Protein AF-A0A538GKB9-F1 (afdb_monomer)

Radius of gyration: 22.8 Å; Cα contacts (8 Å, |Δi|>4): 53; chains: 1; bounding box: 84×36×52 Å

Sequence (167 aa):
MEQAVAAPSAANRRRTSIIVTASIAVALVAVSIVFAASAPWYFVFKMLHVGAAVVWVGGGLFITICAVLAELADNDDQLLQIGHWAETVAGRLFPAMSFVVLGFGIAMTMNGDIPYNQFWIIFAAEHGPKAPEVQARLRRILFVVRVDVALMFLIVFDMVVKPFSWS

Nearest PDB structures (foldseek):
  6ixe-assembly1_A  TM=3.605E-01  e=8.328E+00  Homo sapiens

pLDDT: mean 72.29, std 14.97, range [39.03, 94.12]

Solvent-accessible surface area (backbone atoms only — not comparable to full-atom values): 9450 Å² total; per-residue (Å²): 136,84,79,76,79,73,76,78,51,73,69,54,54,53,50,50,50,53,52,51,55,50,51,52,52,51,50,52,50,54,51,50,51,54,46,51,75,74,46,60,69,68,58,41,41,49,50,54,21,51,53,29,45,47,54,37,53,50,49,52,52,50,52,51,51,52,45,53,54,25,58,77,62,74,35,65,71,56,39,52,50,50,48,55,50,42,54,63,45,48,69,48,51,35,61,54,25,49,52,48,26,50,52,34,50,52,61,53,51,78,76,39,96,64,80,76,73,56,61,69,60,59,57,51,76,75,57,55,96,81,39,75,64,48,58,56,43,50,57,45,48,56,47,46,51,54,49,47,54,50,44,50,51,48,52,51,44,49,66,67,66,57,67,85,82,82,131

Secondary structure (DSSP, 8-state):
-----PPPPHHHHHHHHHHHHHHHHHHHHHHHHHHHHHS-HHHHHHHHHHHHHHHHHHHHHHHHHHHHHHHHTT-HHHHHHHHHHHHHHHHHHHHHHHHHHHHHHHHHHTTS-----THHHHHHHHH-TTSHHHHHHHHHHHHHHHHHHHHHHHHHHHHHH------

Mean predicted aligned error: 14.82 Å

Structure (mmCIF, N/CA/C/O backbone):
data_AF-A0A538GKB9-F1
#
_entry.id   AF-A0A538GKB9-F1
#
loop_
_atom_site.group_PDB
_atom_site.id
_atom_site.type_symbol
_atom_site.label_atom_id
_atom_site.label_alt_id
_atom_site.label_comp_id
_atom_site.label_asym_id
_atom_site.label_entity_id
_atom_site.label_seq_id
_atom_site.pdbx_PDB_ins_code
_atom_site.Cartn_x
_atom_site.Cartn_y
_atom_site.Cartn_z
_atom_site.occupancy
_atom_site.B_iso_or_equiv
_atom_site.auth_seq_id
_atom_site.auth_comp_id
_atom_site.auth_asym_id
_atom_site.auth_atom_id
_atom_site.pdbx_PDB_model_num
ATOM 1 N N . MET A 1 1 ? -54.644 -6.052 3.537 1.00 43.50 1 MET A N 1
ATOM 2 C CA . MET A 1 1 ? -53.626 -7.024 3.982 1.00 43.50 1 MET A CA 1
ATOM 3 C C . MET A 1 1 ? -52.275 -6.442 3.612 1.00 43.50 1 MET A C 1
ATOM 5 O O . MET A 1 1 ? -51.802 -6.659 2.507 1.00 43.50 1 MET A O 1
ATOM 9 N N . GLU A 1 2 ? -51.728 -5.609 4.492 1.00 48.47 2 GLU A N 1
ATOM 10 C CA . GLU A 1 2 ? -50.418 -4.985 4.306 1.00 48.47 2 GLU A CA 1
ATOM 11 C C . GLU A 1 2 ? -49.363 -6.020 4.719 1.00 48.47 2 GLU A C 1
ATOM 13 O O . GLU A 1 2 ? -49.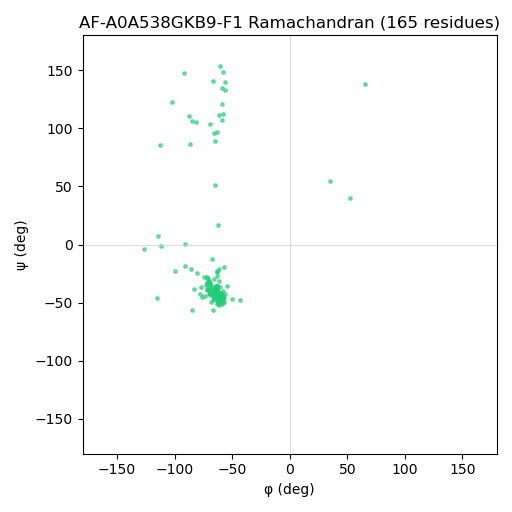241 -6.353 5.899 1.00 48.47 2 GLU A O 1
ATOM 18 N N . GLN A 1 3 ? -48.672 -6.624 3.752 1.00 52.47 3 GLN A N 1
ATOM 19 C CA . GLN A 1 3 ? -47.536 -7.492 4.052 1.00 52.47 3 GLN A CA 1
ATOM 20 C C . GLN A 1 3 ? -46.402 -6.614 4.584 1.00 52.47 3 GLN A C 1
ATOM 22 O O . GLN A 1 3 ? -45.729 -5.923 3.824 1.00 52.47 3 GLN A O 1
ATOM 27 N N . ALA A 1 4 ? -46.187 -6.647 5.898 1.00 55.53 4 ALA A N 1
ATOM 28 C CA . ALA A 1 4 ? -44.974 -6.117 6.497 1.00 55.53 4 ALA A CA 1
ATOM 29 C C . ALA A 1 4 ? -43.778 -6.869 5.895 1.00 55.53 4 ALA A C 1
ATOM 31 O O . ALA A 1 4 ? -43.567 -8.051 6.177 1.00 55.53 4 ALA A O 1
ATOM 32 N N . VAL A 1 5 ? -43.017 -6.197 5.029 1.00 59.22 5 VAL A N 1
ATOM 33 C CA . VAL A 1 5 ? -41.749 -6.702 4.498 1.00 59.22 5 VAL A CA 1
ATOM 34 C C . VAL A 1 5 ? -40.802 -6.853 5.687 1.00 59.22 5 VAL A C 1
ATOM 36 O O . VAL A 1 5 ? -40.222 -5.880 6.165 1.00 59.22 5 VAL A O 1
ATOM 39 N N . ALA A 1 6 ? -40.711 -8.070 6.224 1.00 64.62 6 ALA A N 1
ATOM 40 C CA . ALA A 1 6 ? -39.859 -8.374 7.361 1.00 64.62 6 ALA A CA 1
ATOM 41 C C . ALA A 1 6 ? -38.408 -8.027 7.004 1.00 64.62 6 ALA A C 1
ATOM 43 O O . ALA A 1 6 ? -37.850 -8.553 6.037 1.00 64.62 6 ALA A O 1
ATOM 44 N N . ALA A 1 7 ? -37.801 -7.121 7.773 1.00 66.06 7 ALA A N 1
ATOM 45 C CA . ALA A 1 7 ? -36.409 -6.752 7.581 1.00 66.06 7 ALA A CA 1
ATOM 46 C C . ALA A 1 7 ? -35.526 -8.018 7.658 1.00 66.06 7 ALA A C 1
ATOM 48 O O . ALA A 1 7 ? -35.708 -8.834 8.567 1.00 66.06 7 ALA A O 1
ATOM 49 N N . PRO A 1 8 ? -34.579 -8.218 6.721 1.00 65.94 8 PRO A N 1
ATOM 50 C CA . PRO A 1 8 ? -33.747 -9.415 6.701 1.00 65.94 8 PRO A CA 1
ATOM 51 C C . PRO A 1 8 ? -32.968 -9.558 8.015 1.00 65.94 8 PRO A C 1
ATOM 53 O O . PRO A 1 8 ? -32.375 -8.596 8.505 1.00 65.94 8 PRO A O 1
ATOM 56 N N . SER A 1 9 ? -32.954 -10.771 8.576 1.00 78.12 9 SER A N 1
ATOM 57 C CA . SER A 1 9 ? -32.287 -11.064 9.850 1.00 78.12 9 SER A CA 1
ATOM 58 C C . SER A 1 9 ? -30.778 -10.777 9.793 1.00 78.12 9 SER A C 1
ATOM 60 O O . SER A 1 9 ? -30.153 -10.852 8.732 1.00 78.12 9 SER A O 1
ATOM 62 N N . ALA A 1 10 ? -30.159 -10.481 10.942 1.00 75.62 10 ALA A N 1
ATOM 63 C CA . ALA A 1 10 ? -28.726 -10.165 11.035 1.00 75.62 10 ALA A CA 1
ATOM 64 C C . ALA A 1 10 ? -27.825 -11.258 10.417 1.00 75.62 10 ALA A C 1
ATOM 66 O O . ALA A 1 10 ? -26.830 -10.956 9.755 1.00 75.62 10 ALA A O 1
ATOM 67 N N . ALA A 1 11 ? -28.220 -12.529 10.557 1.00 77.50 11 ALA A N 1
ATOM 68 C CA . ALA A 1 11 ? -27.552 -13.664 9.926 1.00 77.50 11 ALA A CA 1
ATOM 69 C C . ALA A 1 11 ? -27.623 -13.604 8.391 1.00 77.50 11 ALA A C 1
ATOM 71 O O . ALA A 1 11 ? -26.628 -13.887 7.719 1.00 77.50 11 ALA A O 1
ATOM 72 N N . ASN A 1 12 ? -28.766 -13.184 7.838 1.00 78.50 12 ASN A N 1
ATOM 73 C CA . ASN A 1 12 ? -28.946 -13.033 6.398 1.00 78.50 12 ASN A CA 1
ATOM 74 C C . ASN A 1 12 ? -28.074 -11.888 5.860 1.00 78.50 12 ASN A C 1
ATOM 76 O O . ASN A 1 12 ? -27.349 -12.080 4.892 1.00 78.50 12 ASN A O 1
ATOM 80 N N . ARG A 1 13 ? -28.023 -10.742 6.557 1.00 78.62 13 ARG A N 1
ATOM 81 C CA . ARG A 1 13 ? -27.173 -9.598 6.172 1.00 78.62 13 ARG A CA 1
ATOM 82 C C . ARG A 1 13 ? -25.674 -9.937 6.211 1.00 78.62 13 ARG A C 1
ATOM 84 O O . ARG A 1 13 ? -24.951 -9.593 5.276 1.00 78.62 13 ARG A O 1
ATOM 91 N N . ARG A 1 14 ? -25.207 -10.664 7.238 1.00 79.62 14 ARG A N 1
ATOM 92 C CA . ARG A 1 14 ? -23.813 -11.148 7.327 1.00 79.62 14 ARG A CA 1
ATOM 93 C C . ARG A 1 14 ? -23.481 -12.128 6.201 1.00 79.62 14 ARG A C 1
ATOM 95 O O . ARG A 1 14 ? -22.427 -12.011 5.584 1.00 79.62 14 ARG A O 1
ATOM 102 N N . ARG A 1 15 ? -24.378 -13.077 5.915 1.00 82.44 15 ARG A N 1
ATOM 103 C CA . ARG A 1 15 ? -24.205 -14.050 4.827 1.00 82.44 15 ARG A CA 1
ATOM 104 C C . ARG A 1 15 ? -24.157 -13.353 3.467 1.00 82.44 15 ARG A C 1
ATOM 106 O O . ARG A 1 15 ? -23.257 -13.645 2.688 1.00 82.44 15 ARG A O 1
ATOM 113 N N . THR A 1 16 ? -25.056 -12.403 3.211 1.00 81.62 16 THR A N 1
ATOM 114 C CA . THR A 1 16 ? -25.044 -11.590 1.987 1.00 81.62 16 THR A CA 1
ATOM 115 C C . THR A 1 16 ? -23.745 -10.803 1.857 1.00 81.62 16 THR A C 1
ATOM 117 O O . THR A 1 16 ? -23.133 -10.853 0.800 1.00 81.62 16 THR A O 1
ATOM 120 N N . SER A 1 17 ? -23.274 -10.145 2.921 1.00 80.06 17 SER A N 1
ATOM 121 C CA . SER A 1 17 ? -22.000 -9.413 2.894 1.00 80.06 17 SER A CA 1
ATOM 122 C C . SER A 1 17 ? -20.819 -10.325 2.552 1.00 80.06 17 SER A C 1
ATOM 124 O O . SER A 1 17 ? -20.044 -9.995 1.662 1.00 80.06 17 SER A O 1
ATOM 126 N N . ILE A 1 18 ? -20.724 -11.502 3.180 1.00 86.69 18 ILE A N 1
ATOM 127 C CA . ILE A 1 18 ? -19.659 -12.472 2.882 1.00 86.69 18 ILE A CA 1
ATOM 128 C C . ILE A 1 18 ? -19.737 -12.941 1.426 1.00 86.69 18 ILE A C 1
ATOM 130 O O . ILE A 1 18 ? -18.712 -12.992 0.751 1.00 86.69 18 ILE A O 1
ATOM 134 N N . ILE A 1 19 ? -20.936 -13.259 0.929 1.00 85.56 19 ILE A N 1
ATOM 135 C CA . ILE A 1 19 ? -21.134 -13.711 -0.455 1.00 85.56 19 ILE A CA 1
ATOM 136 C C . ILE A 1 19 ? -20.753 -12.608 -1.446 1.00 85.56 19 ILE A C 1
ATOM 138 O O . ILE A 1 19 ? -20.065 -12.885 -2.424 1.00 85.56 19 ILE A O 1
ATOM 142 N N . VAL A 1 20 ? -21.150 -11.361 -1.184 1.00 81.38 20 VAL A N 1
ATOM 143 C CA . VAL A 1 20 ? -20.813 -10.214 -2.035 1.00 81.38 20 VAL A CA 1
ATOM 144 C C . VAL A 1 20 ? -19.300 -10.004 -2.059 1.00 81.38 20 VAL A C 1
ATOM 146 O O . VAL A 1 20 ? -18.714 -10.007 -3.140 1.00 81.38 20 VAL A O 1
ATOM 149 N N . THR A 1 21 ? -18.641 -9.928 -0.901 1.00 77.19 21 THR A N 1
ATOM 150 C CA . THR A 1 21 ? -17.179 -9.772 -0.832 1.00 77.19 21 THR A CA 1
ATOM 151 C C . THR A 1 21 ? -16.453 -10.921 -1.533 1.00 77.19 21 THR A C 1
ATOM 153 O O . THR A 1 21 ? -15.527 -10.682 -2.308 1.00 77.19 21 THR A O 1
ATOM 156 N N . ALA A 1 22 ? -16.902 -12.163 -1.330 1.00 82.06 22 ALA A N 1
ATOM 157 C CA . ALA A 1 22 ? -16.334 -13.329 -2.001 1.00 82.06 22 ALA A CA 1
ATOM 158 C C . ALA A 1 22 ? -16.523 -13.262 -3.525 1.00 82.06 22 ALA A C 1
ATOM 160 O O . ALA A 1 22 ? -15.585 -13.539 -4.266 1.00 82.06 22 ALA A O 1
ATOM 161 N N . SER A 1 23 ? -17.698 -12.848 -4.004 1.00 82.19 23 SER A N 1
ATOM 162 C CA . SER A 1 23 ? -17.978 -12.728 -5.440 1.00 82.19 23 SER A CA 1
ATOM 163 C C . SER A 1 23 ? -17.105 -11.672 -6.123 1.00 82.19 23 SER A C 1
ATOM 165 O O . SER A 1 23 ? -16.581 -11.921 -7.207 1.00 82.19 23 SER A O 1
ATOM 167 N N . ILE A 1 24 ? -16.871 -10.535 -5.457 1.00 79.12 24 ILE A N 1
ATOM 168 C CA . ILE A 1 24 ? -15.989 -9.473 -5.953 1.00 79.12 24 ILE A CA 1
ATOM 169 C C . ILE A 1 24 ? -14.547 -9.979 -6.010 1.00 79.12 24 ILE A C 1
ATOM 171 O O . ILE A 1 24 ? -13.873 -9.802 -7.024 1.00 79.12 24 ILE A O 1
ATOM 175 N N . ALA A 1 25 ? -14.082 -10.652 -4.953 1.00 75.50 25 ALA A N 1
ATOM 176 C CA . ALA A 1 25 ? -12.740 -11.222 -4.918 1.00 75.50 25 ALA A CA 1
ATOM 177 C C . ALA A 1 25 ? -12.534 -12.258 -6.037 1.00 75.50 25 ALA A C 1
ATOM 179 O O . ALA A 1 25 ? -11.528 -12.210 -6.742 1.00 75.50 25 ALA A O 1
ATOM 180 N N . VAL A 1 26 ? -13.506 -13.150 -6.252 1.00 85.12 26 VAL A N 1
ATOM 181 C CA . VAL A 1 26 ? -13.466 -14.145 -7.335 1.00 85.12 26 VAL A CA 1
ATOM 182 C C . VAL A 1 26 ? -13.427 -13.470 -8.705 1.00 85.12 26 VAL A C 1
ATOM 184 O O . VAL A 1 26 ? -12.615 -13.857 -9.544 1.00 85.12 26 VAL A O 1
ATOM 187 N N . ALA A 1 27 ? -14.250 -12.444 -8.930 1.00 78.06 27 ALA A N 1
ATOM 188 C CA . ALA A 1 27 ? -14.248 -11.699 -10.185 1.00 78.06 27 ALA A CA 1
ATOM 189 C C . ALA A 1 27 ? -12.892 -11.018 -10.441 1.00 78.06 27 ALA A C 1
ATOM 191 O O . ALA A 1 27 ? -12.343 -11.145 -11.534 1.00 78.06 27 ALA A O 1
ATOM 192 N N . LEU A 1 28 ? -12.312 -10.364 -9.429 1.00 78.94 28 LEU A N 1
ATOM 193 C CA . LEU A 1 28 ? -10.994 -9.727 -9.531 1.00 78.94 28 LEU A CA 1
ATOM 194 C C . LEU A 1 28 ? -9.891 -10.735 -9.858 1.00 78.94 28 LEU A C 1
ATOM 196 O O . LEU A 1 28 ? -9.054 -10.469 -10.722 1.00 78.94 28 LEU A O 1
ATOM 200 N N . VAL A 1 29 ? -9.901 -11.903 -9.212 1.00 81.44 29 VAL A N 1
ATOM 201 C CA . VAL A 1 29 ? -8.940 -12.978 -9.493 1.00 81.44 29 VAL A CA 1
ATOM 202 C C . VAL A 1 29 ? -9.108 -13.491 -10.922 1.00 81.44 29 VAL A C 1
ATOM 204 O O . VAL A 1 29 ? -8.122 -13.583 -11.648 1.00 81.44 29 VAL A O 1
ATOM 207 N N . ALA A 1 30 ? -10.339 -13.765 -11.358 1.00 76.88 30 ALA A N 1
ATOM 208 C CA . ALA A 1 30 ? -10.607 -14.237 -12.714 1.00 76.88 30 ALA A CA 1
ATOM 209 C C . ALA A 1 30 ? -10.132 -13.230 -13.775 1.00 76.88 30 ALA A C 1
ATOM 211 O O . ALA A 1 30 ? -9.433 -13.613 -14.712 1.00 76.88 30 ALA A O 1
ATOM 212 N N . VAL A 1 31 ? -10.433 -11.939 -13.596 1.00 79.94 31 VAL A N 1
ATOM 213 C CA . VAL A 1 31 ? -9.964 -10.866 -14.490 1.00 79.94 31 VAL A CA 1
ATOM 214 C C . VAL A 1 31 ? -8.439 -10.782 -14.493 1.00 79.94 31 VAL A C 1
ATOM 216 O O . VAL A 1 31 ? -7.839 -10.684 -15.561 1.00 79.94 31 VAL A O 1
ATOM 219 N N . SER A 1 32 ? -7.803 -10.881 -13.324 1.00 77.00 32 SER A N 1
ATOM 220 C CA . SER A 1 32 ? -6.339 -10.842 -13.205 1.00 77.00 32 SER A CA 1
ATOM 221 C C . SER A 1 32 ? -5.674 -12.016 -13.927 1.00 77.00 32 SER A C 1
ATOM 223 O O . SER A 1 32 ? -4.650 -11.830 -14.580 1.00 77.00 32 SER A O 1
ATOM 225 N N . ILE A 1 33 ? -6.266 -13.214 -13.859 1.00 83.00 33 ILE A N 1
ATOM 226 C CA . ILE A 1 33 ? -5.781 -14.410 -14.565 1.00 83.00 33 ILE A CA 1
ATOM 227 C C . ILE A 1 33 ? -5.926 -14.238 -16.078 1.00 83.00 33 ILE A C 1
ATOM 229 O O . ILE A 1 33 ? -4.972 -14.486 -16.813 1.00 83.00 33 ILE A O 1
ATOM 233 N N . VAL A 1 34 ? -7.094 -13.792 -16.547 1.00 79.38 34 VAL A N 1
ATOM 234 C CA . VAL A 1 34 ? -7.332 -13.554 -17.980 1.00 79.38 34 VAL A CA 1
ATOM 235 C C . VAL A 1 34 ? -6.361 -12.502 -18.515 1.00 79.38 34 VAL A C 1
ATOM 237 O O . VAL A 1 34 ? -5.715 -12.725 -19.538 1.00 79.38 34 VAL A O 1
ATOM 240 N N . PHE A 1 35 ? -6.194 -11.392 -17.793 1.00 73.69 35 PHE A N 1
ATOM 241 C CA . PHE A 1 35 ? -5.232 -10.352 -18.141 1.00 73.69 35 PHE A CA 1
ATOM 242 C C . PHE A 1 35 ? -3.810 -10.914 -18.208 1.00 73.69 35 PHE A C 1
ATOM 244 O O . PHE A 1 35 ? -3.140 -10.736 -19.223 1.00 73.69 35 PHE A O 1
ATOM 251 N N . ALA A 1 36 ? -3.379 -11.660 -17.186 1.00 76.56 36 ALA A N 1
ATOM 252 C CA . ALA A 1 36 ? -2.049 -12.263 -17.13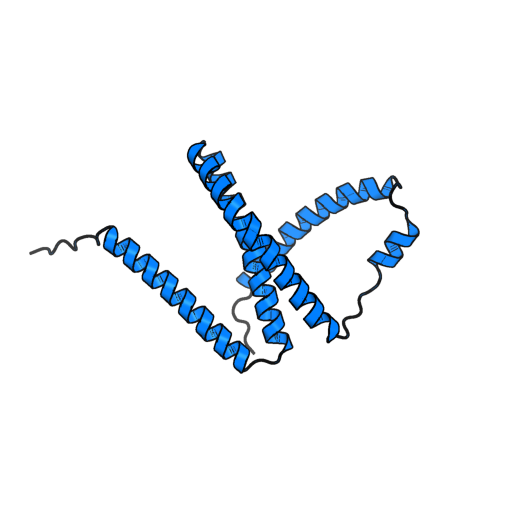5 1.00 76.56 36 ALA A CA 1
ATOM 253 C C . ALA A 1 36 ? -1.787 -13.264 -18.271 1.00 76.56 36 ALA A C 1
ATOM 255 O O . ALA A 1 36 ? -0.654 -13.370 -18.731 1.00 76.56 36 ALA A O 1
ATOM 256 N N . ALA A 1 37 ? -2.818 -13.967 -18.747 1.00 81.06 37 ALA A N 1
ATOM 257 C CA . ALA A 1 37 ? -2.708 -14.885 -19.878 1.00 81.06 37 ALA A CA 1
ATOM 258 C C . ALA A 1 37 ? -2.590 -14.163 -21.234 1.00 81.06 37 ALA A C 1
ATOM 260 O O . ALA A 1 37 ? -2.012 -14.708 -22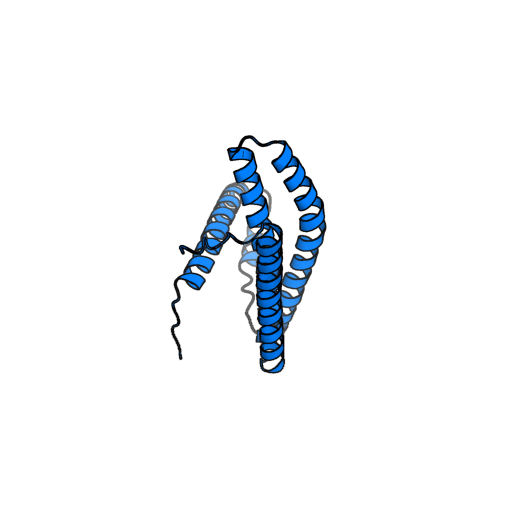.171 1.00 81.06 37 ALA A O 1
ATOM 261 N N . SER A 1 38 ? -3.142 -12.952 -21.346 1.00 78.94 38 SER A N 1
ATOM 262 C CA . SER A 1 38 ? -3.164 -12.176 -22.597 1.00 78.94 38 SER A CA 1
ATOM 263 C C . SER A 1 38 ? -2.085 -11.093 -22.704 1.00 78.94 38 SER A C 1
ATOM 265 O O . SER A 1 38 ? -1.769 -10.649 -23.807 1.00 78.94 38 SER A O 1
ATOM 267 N N . ALA A 1 39 ? -1.550 -10.625 -21.575 1.00 77.56 39 ALA A N 1
ATOM 268 C CA . ALA A 1 39 ? -0.715 -9.435 -21.529 1.00 77.56 39 ALA A CA 1
ATOM 269 C C . ALA A 1 39 ? 0.783 -9.763 -21.671 1.00 77.56 39 ALA A C 1
ATOM 271 O O . ALA A 1 39 ? 1.253 -10.787 -21.171 1.00 77.56 39 ALA A O 1
ATOM 272 N N . PRO A 1 40 ? 1.575 -8.863 -22.282 1.00 77.88 40 PRO A N 1
ATOM 273 C CA . PRO A 1 40 ? 3.027 -8.980 -22.277 1.00 77.88 40 PRO A CA 1
ATOM 274 C C . PRO A 1 40 ? 3.597 -9.004 -20.852 1.00 77.88 40 PRO A C 1
ATOM 276 O O . PRO A 1 40 ? 3.095 -8.325 -19.955 1.00 77.88 40 PRO A O 1
ATOM 279 N N . TRP A 1 41 ? 4.708 -9.722 -20.677 1.00 75.56 41 TRP A N 1
ATOM 280 C CA . TRP A 1 41 ? 5.395 -9.951 -19.397 1.00 75.56 41 TRP A CA 1
ATOM 281 C C . TRP A 1 41 ? 5.516 -8.708 -18.506 1.00 75.56 41 TRP A C 1
ATOM 283 O O . TRP A 1 41 ? 5.179 -8.744 -17.323 1.00 75.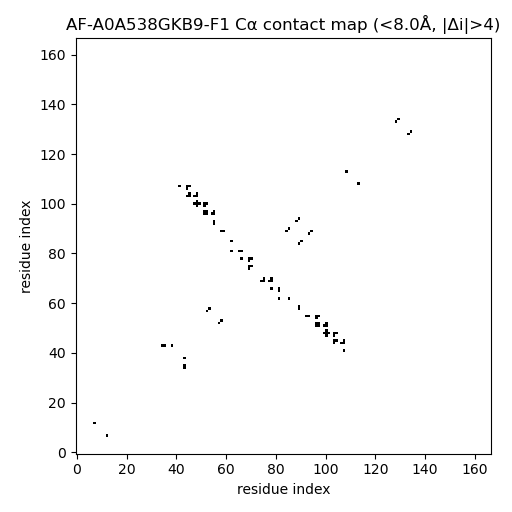56 41 TRP A O 1
ATOM 293 N N . TYR A 1 42 ? 5.944 -7.585 -19.090 1.00 70.88 42 TYR A N 1
ATOM 294 C CA . TYR A 1 42 ? 6.101 -6.317 -18.379 1.00 70.88 42 TYR A CA 1
ATOM 295 C C . TYR A 1 42 ? 4.807 -5.863 -17.683 1.00 70.88 42 TYR A C 1
ATOM 297 O O . TYR A 1 42 ? 4.836 -5.440 -16.529 1.00 70.88 42 TYR A O 1
ATOM 305 N N . PHE A 1 43 ? 3.655 -5.987 -18.347 1.00 73.88 43 PHE A N 1
ATOM 306 C CA . PHE A 1 43 ? 2.372 -5.558 -17.791 1.00 73.88 43 PHE A CA 1
ATOM 307 C C . PHE A 1 43 ? 1.885 -6.475 -16.672 1.00 73.88 43 PHE A C 1
ATOM 309 O O . PHE A 1 43 ? 1.307 -5.990 -15.701 1.00 73.88 43 PHE A O 1
ATOM 316 N N . VAL A 1 44 ? 2.165 -7.776 -16.763 1.00 79.81 44 VAL A N 1
ATOM 317 C CA . VAL A 1 44 ? 1.859 -8.736 -15.692 1.00 79.81 44 VAL A CA 1
ATOM 318 C C . VAL A 1 44 ? 2.684 -8.420 -14.445 1.00 79.81 44 VAL A C 1
ATOM 320 O O . VAL A 1 44 ? 2.147 -8.342 -13.342 1.00 79.81 44 VAL A O 1
ATOM 323 N N . PHE A 1 45 ? 3.975 -8.143 -14.621 1.00 80.62 45 PHE A N 1
ATOM 324 C CA . PHE A 1 45 ? 4.881 -7.781 -13.530 1.00 80.62 45 PHE A CA 1
ATOM 325 C C . PHE A 1 45 ? 4.490 -6.445 -12.897 1.00 80.62 45 PHE A C 1
ATOM 327 O O . PHE A 1 45 ? 4.471 -6.324 -11.672 1.00 80.62 45 PHE A O 1
ATOM 334 N N . LYS A 1 46 ? 4.083 -5.468 -13.715 1.00 73.88 46 LYS A N 1
ATOM 335 C CA . LYS A 1 46 ? 3.558 -4.184 -13.244 1.00 73.88 46 LYS A CA 1
ATOM 336 C C . LYS A 1 46 ? 2.255 -4.349 -12.465 1.00 73.88 46 LYS A C 1
ATOM 338 O O . LYS A 1 46 ? 2.101 -3.722 -11.421 1.00 73.88 46 LYS A O 1
ATOM 343 N N . MET A 1 47 ? 1.341 -5.201 -12.931 1.00 83.69 47 MET A N 1
ATOM 344 C CA . MET A 1 47 ? 0.091 -5.499 -12.228 1.00 83.69 47 MET A CA 1
ATOM 345 C C . MET A 1 47 ? 0.366 -6.113 -10.850 1.00 83.69 47 MET A C 1
ATOM 347 O O . MET A 1 47 ? -0.190 -5.649 -9.857 1.00 83.69 47 MET A O 1
ATOM 351 N N . LEU A 1 48 ? 1.258 -7.106 -10.772 1.00 87.75 48 LEU A N 1
ATOM 352 C CA . LEU A 1 48 ? 1.636 -7.738 -9.504 1.00 87.75 48 LEU A CA 1
ATOM 353 C C . LEU A 1 48 ? 2.355 -6.759 -8.567 1.00 87.75 48 LEU A C 1
ATOM 355 O O . LEU A 1 48 ? 2.050 -6.711 -7.377 1.00 87.75 48 LEU A O 1
ATOM 359 N N . HIS A 1 49 ? 3.260 -5.939 -9.102 1.00 83.12 49 HIS A N 1
ATOM 360 C CA . HIS A 1 49 ? 3.979 -4.913 -8.350 1.00 83.12 49 HIS A CA 1
ATOM 361 C C . HIS A 1 49 ? 3.033 -3.865 -7.753 1.00 83.12 49 HIS A C 1
ATOM 363 O O . HIS A 1 49 ? 3.067 -3.616 -6.549 1.00 83.12 49 HIS A O 1
ATOM 369 N N . VAL A 1 50 ? 2.163 -3.272 -8.577 1.00 83.94 50 VAL A N 1
ATOM 370 C CA . VAL A 1 50 ? 1.204 -2.253 -8.126 1.00 83.94 50 VAL A CA 1
ATOM 371 C C . VAL A 1 50 ? 0.183 -2.868 -7.171 1.00 83.94 50 VAL A C 1
ATOM 373 O O . VAL A 1 50 ? -0.113 -2.266 -6.145 1.00 83.94 50 VAL A O 1
ATOM 376 N N . GLY A 1 51 ? -0.302 -4.084 -7.441 1.00 85.81 51 GLY A N 1
ATOM 377 C CA . GLY A 1 51 ? -1.206 -4.796 -6.536 1.00 85.81 51 GLY A CA 1
ATOM 378 C C . GLY A 1 51 ? -0.591 -5.023 -5.152 1.00 85.81 51 GLY A C 1
ATOM 379 O O . GLY A 1 51 ? -1.219 -4.715 -4.138 1.00 85.81 51 GLY A O 1
ATOM 380 N N . ALA A 1 52 ? 0.662 -5.478 -5.095 1.00 86.31 52 ALA A N 1
ATOM 381 C CA . ALA A 1 52 ? 1.386 -5.637 -3.835 1.00 86.31 52 ALA A CA 1
ATOM 382 C C . ALA A 1 52 ? 1.633 -4.288 -3.132 1.00 86.31 52 ALA A C 1
ATOM 384 O O . ALA A 1 52 ? 1.489 -4.201 -1.911 1.00 86.31 52 ALA A O 1
ATOM 385 N N . ALA A 1 53 ? 1.929 -3.223 -3.887 1.00 83.75 53 ALA A N 1
ATOM 386 C CA . ALA A 1 53 ? 2.089 -1.876 -3.341 1.00 83.75 53 ALA A CA 1
ATOM 387 C C . ALA A 1 53 ? 0.780 -1.336 -2.741 1.00 83.75 53 ALA A C 1
ATOM 389 O O . ALA A 1 53 ? 0.804 -0.753 -1.659 1.00 83.75 53 ALA A O 1
ATOM 390 N N . VAL A 1 54 ? -0.368 -1.585 -3.381 1.00 87.06 54 VAL A N 1
ATOM 391 C CA . VAL A 1 54 ? -1.694 -1.206 -2.862 1.00 87.06 54 VAL A CA 1
ATOM 392 C C . VAL A 1 54 ? -2.000 -1.926 -1.549 1.00 87.06 54 VAL A C 1
ATOM 394 O O . VAL A 1 54 ? -2.451 -1.285 -0.603 1.00 87.06 54 VAL A O 1
ATOM 397 N N . VAL A 1 55 ? -1.727 -3.230 -1.452 1.00 88.06 55 VAL A N 1
ATOM 398 C CA . VAL A 1 55 ? -1.943 -3.988 -0.204 1.00 88.06 55 VAL A CA 1
ATOM 399 C C . VAL A 1 55 ? -1.019 -3.492 0.908 1.00 88.06 55 VAL A C 1
ATOM 401 O O . VAL A 1 55 ? -1.460 -3.324 2.044 1.00 88.06 55 VAL A O 1
ATOM 404 N N . TRP A 1 56 ? 0.248 -3.227 0.586 1.00 88.06 56 TRP A N 1
ATOM 405 C CA . TRP A 1 56 ? 1.231 -2.743 1.550 1.00 88.06 56 TRP A CA 1
ATOM 406 C C . TRP A 1 56 ? 0.905 -1.333 2.066 1.00 88.06 56 TRP A C 1
ATOM 408 O O . TRP A 1 56 ? 0.749 -1.139 3.271 1.00 88.06 56 TRP A O 1
ATOM 418 N N . VAL A 1 57 ? 0.759 -0.356 1.167 1.00 85.81 57 VAL A N 1
ATOM 419 C CA . VAL A 1 57 ? 0.550 1.058 1.524 1.00 85.81 57 VAL A CA 1
ATOM 420 C C . VAL A 1 57 ? -0.886 1.306 1.983 1.00 85.81 57 VAL A C 1
ATOM 422 O O . VAL A 1 57 ? -1.109 1.943 3.013 1.00 85.81 57 VAL A O 1
ATOM 425 N N . GLY A 1 58 ? -1.869 0.762 1.263 1.00 84.25 58 GLY A N 1
ATOM 426 C CA . GLY A 1 58 ? -3.284 0.894 1.609 1.00 84.25 58 GLY A CA 1
ATOM 427 C C . GLY A 1 58 ? -3.630 0.195 2.922 1.00 84.25 58 GLY A C 1
ATOM 428 O O . GLY A 1 58 ? -4.366 0.754 3.732 1.00 84.25 58 GLY A O 1
ATOM 429 N N . GLY A 1 59 ? -3.049 -0.982 3.179 1.00 86.06 59 GLY A N 1
ATOM 430 C CA . GLY A 1 59 ? -3.205 -1.682 4.454 1.00 86.06 59 GLY A CA 1
ATOM 431 C C . GLY A 1 59 ? -2.637 -0.889 5.633 1.00 86.06 59 GLY A C 1
ATOM 432 O O . GLY A 1 59 ? -3.287 -0.793 6.673 1.00 86.06 59 GLY A O 1
ATOM 433 N N . GLY A 1 60 ? -1.458 -0.278 5.464 1.00 86.06 60 GLY A N 1
ATOM 434 C CA . GLY A 1 60 ? -0.848 0.575 6.489 1.00 86.06 60 GLY A CA 1
ATOM 435 C C . GLY A 1 60 ? -1.705 1.797 6.805 1.00 86.06 60 GLY A C 1
ATOM 436 O O . GLY A 1 60 ? -2.046 2.030 7.963 1.00 86.06 60 GLY A O 1
ATOM 437 N N . LEU A 1 61 ? -2.126 2.521 5.764 1.00 86.31 61 LEU A N 1
ATOM 438 C CA . LEU A 1 61 ? -2.994 3.690 5.899 1.00 86.31 61 LEU A CA 1
ATOM 439 C C . LEU A 1 61 ? -4.321 3.341 6.586 1.00 86.31 61 LEU A C 1
ATOM 441 O O . LEU A 1 61 ? -4.767 4.067 7.471 1.00 86.31 61 LEU A O 1
ATOM 445 N N . PHE A 1 62 ? -4.940 2.224 6.204 1.00 86.38 62 PHE A N 1
ATOM 446 C CA . PHE A 1 62 ? -6.202 1.783 6.787 1.00 86.38 62 PHE A CA 1
ATOM 447 C C . PHE A 1 62 ? -6.085 1.523 8.296 1.00 86.38 62 PHE A C 1
ATOM 449 O O . PHE A 1 62 ? -6.905 2.030 9.060 1.00 86.38 62 PHE A O 1
ATOM 456 N N . ILE A 1 63 ? -5.044 0.807 8.742 1.00 87.44 63 ILE A N 1
ATOM 457 C CA . ILE A 1 63 ? -4.810 0.545 10.175 1.00 87.44 63 ILE A CA 1
ATOM 458 C C . ILE A 1 63 ? -4.595 1.857 10.938 1.00 87.44 63 ILE A C 1
ATOM 460 O O . ILE A 1 63 ? -5.161 2.031 12.016 1.00 87.44 63 ILE A O 1
ATOM 464 N N . THR A 1 64 ? -3.835 2.800 10.373 1.00 86.38 64 THR A N 1
ATOM 465 C CA . THR A 1 64 ? -3.635 4.124 10.979 1.00 86.38 64 THR A CA 1
ATOM 466 C C . THR A 1 64 ? -4.947 4.889 11.120 1.00 86.38 64 THR A C 1
ATOM 468 O O . THR A 1 64 ? -5.205 5.452 12.179 1.00 86.38 64 THR A O 1
ATOM 471 N N . ILE A 1 65 ? -5.802 4.885 10.095 1.00 84.69 65 ILE A N 1
ATOM 472 C CA . ILE A 1 65 ? -7.117 5.534 10.167 1.00 84.69 65 ILE A CA 1
ATOM 473 C C . ILE A 1 65 ? -7.973 4.884 11.257 1.00 84.69 65 ILE A C 1
ATOM 475 O O . ILE A 1 65 ? -8.569 5.598 12.056 1.00 84.69 65 ILE A O 1
ATOM 479 N N . CYS A 1 66 ? -8.014 3.551 11.337 1.00 89.06 66 CYS A N 1
ATOM 480 C CA . CYS A 1 66 ? -8.745 2.860 12.398 1.00 89.06 66 CYS A CA 1
ATOM 481 C C . CYS A 1 66 ? -8.223 3.220 13.794 1.00 89.06 66 CYS A C 1
ATOM 483 O O . CYS A 1 66 ? -9.033 3.438 14.690 1.00 89.06 66 CYS A O 1
ATOM 485 N N . ALA A 1 67 ? -6.901 3.311 13.973 1.00 87.00 67 ALA A N 1
ATOM 486 C CA . ALA A 1 67 ? -6.299 3.717 15.240 1.00 87.00 67 ALA A CA 1
ATOM 487 C C . ALA A 1 67 ? -6.689 5.157 15.612 1.00 87.00 67 ALA A C 1
ATOM 489 O O . ALA A 1 67 ? -7.162 5.390 16.718 1.00 87.00 67 ALA A O 1
ATOM 490 N N . VAL A 1 68 ? -6.605 6.099 14.666 1.00 89.62 68 VAL A N 1
ATOM 491 C CA . VAL A 1 68 ? -7.028 7.494 14.882 1.00 89.62 68 VAL A CA 1
ATOM 492 C C . VAL A 1 68 ? -8.517 7.578 15.215 1.00 89.62 68 VAL A C 1
ATOM 494 O O . VAL A 1 68 ? -8.901 8.298 16.126 1.00 89.62 68 VAL A O 1
ATOM 497 N N . LEU A 1 69 ? -9.372 6.842 14.501 1.00 90.12 69 LEU A N 1
ATOM 498 C CA . LEU A 1 69 ? -10.811 6.827 14.776 1.00 90.12 69 LEU A CA 1
ATOM 499 C C . LEU A 1 69 ? -11.134 6.242 16.158 1.00 90.12 69 LEU A C 1
ATOM 501 O O . LEU A 1 69 ? -12.060 6.725 16.802 1.00 90.12 69 LEU A O 1
ATOM 505 N N . ALA A 1 70 ? -10.390 5.231 16.613 1.00 90.31 70 ALA A N 1
ATOM 506 C CA . ALA A 1 70 ? -10.556 4.655 17.946 1.00 90.31 70 ALA A CA 1
ATOM 507 C C . ALA A 1 70 ? -10.068 5.606 19.056 1.00 90.31 70 ALA A C 1
ATOM 509 O O . ALA A 1 70 ? -10.734 5.726 20.081 1.00 90.31 70 ALA A O 1
ATOM 510 N N . GLU A 1 71 ? -8.973 6.336 18.824 1.00 90.25 71 GLU A N 1
ATOM 511 C CA . GLU A 1 71 ? -8.466 7.378 19.731 1.00 90.25 71 GLU A CA 1
ATOM 512 C C . GLU A 1 71 ? -9.434 8.566 19.820 1.00 90.25 71 GLU A C 1
ATOM 514 O O . GLU A 1 71 ? -9.771 9.020 20.908 1.00 90.25 71 GLU A O 1
ATOM 519 N N . LEU A 1 72 ? -9.975 9.016 18.684 1.00 94.12 72 LEU A N 1
ATOM 520 C CA . LEU A 1 72 ? -11.006 10.061 18.648 1.00 94.12 72 LEU A CA 1
ATOM 521 C C . LEU A 1 72 ? -12.307 9.645 19.350 1.00 94.12 72 LEU A C 1
ATOM 523 O O . LEU A 1 72 ? -13.082 10.511 19.753 1.00 94.12 72 LEU A O 1
ATOM 527 N N . ALA A 1 73 ? -12.564 8.342 19.464 1.00 92.69 73 ALA A N 1
ATOM 528 C CA . ALA A 1 73 ? -13.710 7.790 20.173 1.00 92.69 73 ALA A CA 1
ATOM 529 C C . ALA A 1 73 ? -13.428 7.498 21.660 1.00 92.69 73 ALA A C 1
ATOM 531 O O . ALA A 1 73 ? -14.335 7.010 22.333 1.00 92.69 73 ALA A O 1
ATOM 532 N N . ASP A 1 74 ? -12.212 7.777 22.151 1.00 92.44 74 ASP A N 1
ATOM 533 C CA . ASP A 1 74 ? -11.758 7.503 23.525 1.00 92.44 74 ASP A CA 1
ATOM 534 C C . ASP A 1 74 ? -11.989 6.032 23.936 1.00 92.44 74 ASP A C 1
ATOM 536 O O . ASP A 1 74 ? -12.456 5.721 25.032 1.00 92.44 74 ASP A O 1
ATOM 540 N N . ASN A 1 75 ? -11.747 5.103 22.997 1.00 91.19 75 ASN A N 1
ATOM 541 C CA . ASN A 1 75 ? -12.039 3.678 23.162 1.00 91.19 75 ASN A CA 1
ATOM 542 C C . ASN A 1 75 ? -10.760 2.828 23.225 1.00 91.19 75 ASN A C 1
ATOM 544 O O . ASN A 1 75 ? -10.310 2.252 22.225 1.00 91.19 75 ASN A O 1
ATOM 548 N N . ASP A 1 76 ? -10.215 2.717 24.433 1.00 90.25 76 ASP A N 1
ATOM 549 C CA . ASP A 1 76 ? -8.964 2.008 24.724 1.00 90.25 76 ASP A CA 1
ATOM 550 C C . ASP A 1 76 ? -9.004 0.512 24.366 1.00 90.25 76 ASP A C 1
ATOM 552 O O . ASP A 1 76 ? -8.024 -0.036 23.853 1.00 90.25 76 ASP A O 1
ATOM 556 N N . ASP A 1 77 ? -10.148 -0.153 24.554 1.00 91.69 77 ASP A N 1
ATOM 557 C CA . ASP A 1 77 ? -10.313 -1.574 24.214 1.00 91.69 77 ASP A CA 1
ATOM 558 C C . ASP A 1 77 ? -10.179 -1.807 22.700 1.00 91.69 77 ASP A C 1
ATOM 560 O O . ASP A 1 77 ? -9.593 -2.798 22.243 1.00 91.69 77 ASP A O 1
ATOM 564 N N . GLN A 1 78 ? -10.711 -0.879 21.900 1.00 88.88 78 GLN A N 1
ATOM 565 C CA . GLN A 1 78 ? -10.624 -0.941 20.445 1.00 88.88 78 GLN A CA 1
ATOM 566 C C . GLN A 1 78 ? -9.203 -0.642 19.955 1.00 88.88 78 GLN A C 1
ATOM 568 O O . GLN A 1 78 ? -8.730 -1.315 19.035 1.00 88.88 78 GLN A O 1
ATOM 573 N N . LEU A 1 79 ? -8.499 0.300 20.590 1.00 88.50 79 LEU A N 1
ATOM 574 C CA . LEU A 1 79 ? -7.083 0.564 20.322 1.00 88.50 79 LEU A CA 1
ATOM 575 C C . LEU A 1 79 ? -6.214 -0.667 20.607 1.00 88.50 79 LEU A C 1
ATOM 577 O O . LEU A 1 79 ? -5.383 -1.032 19.770 1.00 88.50 79 LEU A O 1
ATOM 581 N N . LEU A 1 80 ? -6.448 -1.356 21.729 1.00 92.31 80 LEU A N 1
ATOM 582 C CA . LEU A 1 80 ? -5.727 -2.580 22.083 1.00 92.31 80 LEU A CA 1
ATOM 583 C C . LEU A 1 80 ? -5.959 -3.693 21.047 1.00 92.31 80 LEU A C 1
ATOM 585 O O . LEU A 1 80 ? -5.009 -4.336 20.590 1.00 92.31 80 LEU A O 1
ATOM 589 N N . GLN A 1 81 ? -7.211 -3.895 20.619 1.00 92.19 81 GLN A N 1
ATOM 590 C CA . GLN A 1 81 ? -7.530 -4.868 19.570 1.00 92.19 81 GLN A CA 1
ATOM 591 C C . GLN A 1 81 ? -6.862 -4.515 18.239 1.00 92.19 81 GLN A C 1
ATOM 593 O O . GLN A 1 81 ? -6.263 -5.392 17.612 1.00 92.19 81 GLN A O 1
ATOM 598 N N . ILE A 1 82 ? -6.935 -3.252 17.806 1.00 89.69 82 ILE A N 1
ATOM 599 C CA . ILE A 1 82 ? -6.263 -2.787 16.584 1.00 89.69 82 ILE A CA 1
ATOM 600 C C . ILE A 1 82 ? -4.755 -3.034 16.687 1.00 89.69 82 ILE A C 1
ATOM 602 O O . ILE A 1 82 ? -4.168 -3.508 15.717 1.00 89.69 82 ILE A O 1
ATOM 606 N N . GLY A 1 83 ? -4.148 -2.805 17.855 1.00 88.00 83 GLY A N 1
ATOM 607 C CA . GLY A 1 83 ? -2.742 -3.105 18.126 1.00 88.00 83 GLY A CA 1
ATOM 608 C C . GLY A 1 83 ? -2.383 -4.576 17.893 1.00 88.00 83 GLY A C 1
ATOM 609 O O . GLY A 1 83 ? -1.452 -4.866 17.142 1.00 88.00 83 GLY A O 1
ATOM 610 N N . HIS A 1 84 ? -3.158 -5.516 18.442 1.00 90.50 84 HIS A N 1
ATOM 611 C CA . HIS A 1 84 ? -2.931 -6.954 18.232 1.00 90.50 84 HIS A CA 1
ATOM 612 C C . HIS A 1 84 ? -3.089 -7.388 16.767 1.00 90.50 84 HIS A C 1
ATOM 614 O O . HIS A 1 84 ? -2.299 -8.192 16.250 1.00 90.50 84 HIS A O 1
ATOM 620 N N . TRP A 1 85 ? -4.100 -6.853 16.075 1.00 86.69 85 TRP A N 1
ATOM 621 C CA . TRP A 1 85 ? -4.294 -7.110 14.647 1.00 86.69 85 TRP A CA 1
ATOM 622 C C . TRP A 1 85 ? -3.168 -6.506 13.812 1.00 86.69 85 TRP A C 1
ATOM 624 O O . TRP A 1 85 ? -2.672 -7.167 12.900 1.00 86.69 85 TRP A O 1
ATOM 634 N N . ALA A 1 86 ? -2.723 -5.296 14.143 1.00 87.19 86 ALA A N 1
ATOM 635 C CA . ALA A 1 86 ? -1.606 -4.639 13.484 1.00 87.19 86 ALA A CA 1
ATOM 636 C C . ALA A 1 86 ? -0.316 -5.443 13.667 1.00 87.19 86 ALA A C 1
ATOM 638 O O . ALA A 1 86 ? 0.347 -5.743 12.681 1.00 87.19 86 ALA A O 1
ATOM 639 N N . GLU A 1 87 ? 0.007 -5.888 14.879 1.00 87.81 87 GLU A N 1
ATOM 640 C CA . GLU A 1 87 ? 1.196 -6.707 15.134 1.00 87.81 87 GLU A CA 1
ATOM 641 C C . GLU A 1 87 ? 1.188 -7.997 14.299 1.00 87.81 87 GLU A C 1
ATOM 643 O O . GLU A 1 87 ? 2.166 -8.335 13.627 1.00 87.81 87 GLU A O 1
ATOM 648 N N . THR A 1 88 ? 0.052 -8.693 14.271 1.00 85.88 88 THR A N 1
ATOM 649 C CA . THR A 1 88 ? -0.060 -9.987 13.588 1.00 85.88 88 THR A CA 1
ATOM 650 C C . THR A 1 88 ? -0.074 -9.847 12.067 1.00 85.88 88 THR A C 1
ATOM 652 O O . THR A 1 88 ? 0.577 -10.631 11.366 1.00 85.88 88 THR A O 1
ATOM 655 N N . VAL A 1 89 ? -0.841 -8.879 11.554 1.00 84.75 89 VAL A N 1
ATOM 656 C CA . VAL A 1 89 ? -1.063 -8.673 10.119 1.00 84.75 89 VAL A CA 1
ATOM 657 C C . VAL A 1 89 ? 0.062 -7.837 9.532 1.00 84.75 89 VAL A C 1
ATOM 659 O O . VAL A 1 89 ? 0.734 -8.312 8.621 1.00 84.75 89 VAL A O 1
ATOM 662 N N . ALA A 1 90 ? 0.329 -6.640 10.057 1.00 82.31 90 ALA A N 1
ATOM 663 C CA . ALA A 1 90 ? 1.390 -5.777 9.539 1.00 82.31 90 ALA A CA 1
ATOM 664 C C . ALA A 1 90 ? 2.767 -6.428 9.710 1.00 82.31 90 ALA A C 1
ATOM 666 O O . ALA A 1 90 ? 3.569 -6.387 8.778 1.00 82.31 90 ALA A O 1
A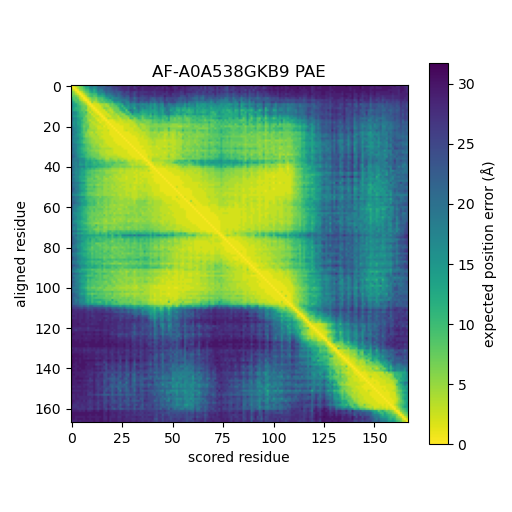TOM 667 N N . GLY A 1 91 ? 3.013 -7.114 10.834 1.00 82.25 91 GLY A N 1
ATOM 668 C CA . GLY A 1 91 ? 4.292 -7.776 11.108 1.00 82.25 91 GLY A CA 1
ATOM 669 C C . GLY A 1 91 ? 4.673 -8.876 10.109 1.00 82.25 91 GLY A C 1
ATOM 670 O O . GLY A 1 91 ? 5.853 -9.193 9.973 1.00 82.25 91 GLY A O 1
ATOM 671 N N . ARG A 1 92 ? 3.708 -9.441 9.371 1.00 86.06 92 ARG A N 1
ATOM 672 C CA . ARG A 1 92 ? 3.959 -10.490 8.362 1.00 86.06 92 ARG A CA 1
ATOM 673 C C . ARG A 1 92 ? 3.640 -10.039 6.944 1.00 86.06 92 ARG A C 1
ATOM 675 O O . ARG A 1 92 ? 4.432 -10.265 6.032 1.00 86.06 92 ARG A O 1
ATOM 682 N N . LEU A 1 93 ? 2.486 -9.406 6.758 1.00 86.94 93 LEU A N 1
ATOM 683 C CA . LEU A 1 93 ? 1.979 -9.022 5.448 1.00 86.94 93 LEU A CA 1
ATOM 684 C C . LEU A 1 93 ? 2.802 -7.888 4.839 1.00 86.94 93 LEU A C 1
ATOM 686 O O . LEU A 1 93 ? 3.121 -7.960 3.657 1.00 86.94 93 LEU A O 1
ATOM 690 N N . PHE A 1 94 ? 3.180 -6.868 5.618 1.00 85.06 94 PHE A N 1
ATOM 691 C CA . PHE A 1 94 ? 3.892 -5.716 5.056 1.00 85.06 94 PHE A CA 1
ATOM 692 C C . PHE A 1 94 ? 5.302 -6.085 4.597 1.00 85.06 94 PHE A C 1
ATOM 694 O O . PHE A 1 94 ? 5.590 -5.828 3.432 1.00 85.06 94 PHE A O 1
ATOM 701 N N . PRO A 1 95 ? 6.144 -6.773 5.399 1.00 85.81 95 PRO A N 1
ATOM 702 C CA . PRO A 1 95 ? 7.440 -7.236 4.914 1.00 85.81 95 PRO A CA 1
ATOM 703 C C . PRO A 1 95 ? 7.320 -8.143 3.686 1.00 85.81 95 PRO A C 1
ATOM 705 O O . PRO A 1 95 ? 8.043 -7.947 2.711 1.00 85.81 95 PRO A O 1
ATOM 708 N N . ALA A 1 96 ? 6.378 -9.095 3.692 1.00 87.25 96 ALA A N 1
ATOM 709 C CA . ALA A 1 96 ? 6.160 -9.986 2.554 1.00 87.25 96 ALA A CA 1
ATOM 710 C C . ALA A 1 96 ? 5.817 -9.204 1.277 1.00 87.25 96 ALA A C 1
ATOM 712 O O . ALA A 1 96 ? 6.422 -9.436 0.230 1.00 87.25 96 ALA A O 1
ATOM 713 N N . MET A 1 97 ? 4.895 -8.242 1.361 1.00 85.94 97 MET A N 1
ATOM 714 C CA . MET A 1 97 ? 4.531 -7.410 0.215 1.00 85.94 97 MET A CA 1
ATOM 715 C C . MET A 1 97 ? 5.670 -6.473 -0.206 1.00 85.94 97 MET A C 1
ATOM 717 O O . MET A 1 97 ? 5.866 -6.289 -1.403 1.00 85.94 97 MET A O 1
ATOM 721 N N . SER A 1 98 ? 6.484 -5.951 0.719 1.00 75.50 98 SER A N 1
ATOM 722 C CA . SER A 1 98 ? 7.675 -5.156 0.379 1.00 75.50 98 SER A CA 1
ATOM 723 C C . SER A 1 98 ? 8.677 -5.947 -0.461 1.00 75.50 98 SER A C 1
ATOM 725 O O . SER A 1 98 ? 9.197 -5.416 -1.441 1.00 75.50 98 SER A O 1
ATOM 727 N N . PHE A 1 99 ? 8.920 -7.222 -0.138 1.00 84.38 99 PHE A N 1
ATOM 728 C CA . PHE A 1 99 ? 9.783 -8.081 -0.958 1.00 84.38 99 PHE A CA 1
ATOM 729 C C . PHE A 1 99 ? 9.191 -8.347 -2.341 1.00 84.38 99 PHE A C 1
ATOM 731 O O . PHE A 1 99 ? 9.928 -8.353 -3.325 1.00 84.38 99 PHE A O 1
ATOM 738 N N . VAL A 1 100 ? 7.872 -8.521 -2.433 1.00 86.94 100 VAL A N 1
ATOM 739 C CA . VAL A 1 100 ? 7.171 -8.702 -3.712 1.00 86.94 100 VAL A CA 1
ATOM 740 C C . VAL A 1 100 ? 7.285 -7.445 -4.581 1.00 86.94 100 VAL A C 1
ATOM 742 O O . VAL A 1 100 ? 7.671 -7.533 -5.747 1.00 86.94 100 VAL A O 1
ATOM 745 N N . VAL A 1 101 ? 7.018 -6.269 -4.008 1.00 83.69 101 VAL A N 1
ATOM 746 C CA . VAL A 1 101 ? 7.176 -4.969 -4.677 1.00 83.69 101 VAL A CA 1
ATOM 747 C C . VAL A 1 101 ? 8.622 -4.789 -5.135 1.00 83.69 101 VAL A C 1
ATOM 749 O O . VAL A 1 101 ? 8.859 -4.534 -6.314 1.00 83.69 101 VAL A O 1
ATOM 752 N N . LEU A 1 102 ? 9.597 -4.984 -4.246 1.00 81.69 102 LEU A N 1
ATOM 753 C CA . LEU A 1 102 ? 11.014 -4.835 -4.573 1.00 81.69 102 LEU A CA 1
ATOM 754 C C . LEU A 1 102 ? 11.446 -5.803 -5.682 1.00 81.69 102 LEU A C 1
ATOM 756 O O . LEU A 1 102 ? 12.050 -5.375 -6.663 1.00 81.69 102 LEU A O 1
ATOM 760 N N . GLY A 1 103 ? 11.101 -7.085 -5.559 1.00 84.06 103 GLY A N 1
ATOM 761 C CA . GLY A 1 103 ? 11.467 -8.121 -6.522 1.00 84.06 103 GLY A CA 1
ATOM 762 C C . GLY A 1 103 ? 10.906 -7.842 -7.914 1.00 84.06 103 GLY A C 1
ATOM 763 O O . GLY A 1 103 ? 11.653 -7.856 -8.892 1.00 84.06 103 GLY A O 1
ATOM 764 N N . PHE A 1 104 ? 9.617 -7.507 -8.013 1.00 82.00 104 PHE A N 1
ATOM 765 C CA . PHE A 1 104 ? 9.018 -7.158 -9.302 1.00 82.00 104 PHE A CA 1
ATOM 766 C C . PHE A 1 104 ? 9.513 -5.812 -9.842 1.00 82.00 104 PHE A C 1
ATOM 768 O O . PHE A 1 104 ? 9.661 -5.670 -11.054 1.00 82.00 104 PHE A O 1
ATOM 775 N N . GLY A 1 105 ? 9.821 -4.850 -8.968 1.00 74.25 105 GLY A N 1
ATOM 776 C CA . GLY A 1 105 ? 10.427 -3.575 -9.350 1.00 74.25 105 GLY A CA 1
ATOM 777 C C . GLY A 1 105 ? 11.785 -3.778 -10.019 1.00 74.25 105 GLY A C 1
ATOM 778 O O . GLY A 1 105 ? 11.990 -3.312 -11.137 1.00 74.25 105 GLY A O 1
ATOM 779 N N . ILE A 1 106 ? 12.666 -4.556 -9.383 1.00 78.19 106 ILE A N 1
ATOM 780 C CA . ILE A 1 106 ? 13.978 -4.934 -9.928 1.00 78.19 106 ILE A CA 1
ATOM 781 C C . ILE A 1 106 ? 13.823 -5.717 -11.240 1.00 78.19 106 ILE A C 1
ATOM 783 O O . ILE A 1 106 ? 14.510 -5.436 -12.219 1.00 78.19 106 ILE A O 1
ATOM 787 N N . ALA A 1 107 ? 12.897 -6.677 -11.297 1.00 81.38 107 ALA A N 1
ATOM 788 C CA . ALA A 1 107 ? 12.680 -7.479 -12.500 1.00 81.38 107 ALA A CA 1
ATOM 789 C C . ALA A 1 107 ? 12.212 -6.640 -13.705 1.00 81.38 107 ALA A C 1
ATOM 791 O O . ALA A 1 107 ? 12.599 -6.921 -14.839 1.00 81.38 107 ALA A O 1
ATOM 792 N N . MET A 1 108 ? 11.400 -5.602 -13.481 1.00 75.88 108 MET A N 1
ATOM 793 C CA . MET A 1 108 ? 10.976 -4.688 -14.545 1.00 75.88 108 MET A CA 1
ATOM 794 C C . MET A 1 108 ? 12.101 -3.755 -15.000 1.00 75.88 108 MET A C 1
ATOM 796 O O . MET A 1 108 ? 12.168 -3.431 -16.184 1.00 75.88 108 MET A O 1
ATOM 800 N N . THR A 1 109 ? 12.984 -3.325 -14.095 1.00 69.94 109 THR A N 1
ATOM 801 C CA . THR A 1 109 ? 14.079 -2.413 -14.446 1.00 69.94 109 THR A CA 1
ATOM 802 C C . THR A 1 109 ? 15.276 -3.113 -15.083 1.00 69.94 109 THR A C 1
ATOM 804 O O . THR A 1 109 ? 15.983 -2.483 -15.858 1.00 69.94 109 THR A O 1
ATOM 807 N N . MET A 1 110 ? 15.490 -4.408 -14.837 1.00 67.94 110 MET A N 1
ATOM 808 C CA . MET A 1 110 ? 16.534 -5.193 -15.518 1.00 67.94 110 MET A CA 1
ATOM 809 C C . MET A 1 110 ? 16.317 -5.322 -17.036 1.00 67.94 110 MET A C 1
ATOM 811 O O . MET A 1 110 ? 17.275 -5.566 -17.760 1.00 67.94 110 MET A O 1
ATOM 815 N N . ASN A 1 111 ? 15.079 -5.158 -17.513 1.00 60.84 111 ASN A N 1
ATOM 816 C CA . ASN A 1 111 ? 14.708 -5.247 -18.932 1.00 60.84 111 ASN A CA 1
ATOM 817 C C . ASN A 1 111 ? 14.283 -3.901 -19.539 1.00 60.84 111 ASN A C 1
ATOM 819 O O . ASN A 1 111 ? 13.919 -3.842 -20.711 1.00 60.84 111 ASN A O 1
ATOM 823 N N . GLY A 1 112 ? 14.269 -2.833 -18.743 1.00 53.94 112 GLY A N 1
ATOM 824 C CA . GLY A 1 112 ? 14.002 -1.490 -19.228 1.00 53.94 112 GLY A CA 1
ATOM 825 C C . GLY A 1 112 ? 15.316 -0.739 -19.336 1.00 53.94 112 GLY A C 1
ATOM 826 O O . GLY A 1 112 ? 15.985 -0.565 -18.323 1.00 53.94 112 GLY A O 1
ATOM 827 N N . ASP A 1 113 ? 15.647 -0.230 -20.522 1.00 50.22 113 ASP A N 1
ATOM 828 C CA . ASP A 1 113 ? 16.668 0.808 -20.730 1.00 50.22 113 ASP A CA 1
ATOM 829 C C . ASP A 1 113 ? 16.238 2.135 -20.067 1.00 50.22 113 ASP A C 1
ATOM 831 O O . ASP A 1 113 ? 16.168 3.188 -20.697 1.00 50.22 113 ASP A O 1
ATOM 835 N N . ILE A 1 114 ? 15.858 2.092 -18.788 1.00 50.41 114 ILE A N 1
ATOM 836 C CA . ILE A 1 114 ? 15.525 3.254 -17.981 1.00 50.41 114 ILE A CA 1
ATOM 837 C C . ILE A 1 114 ? 16.864 3.751 -17.441 1.00 50.41 114 ILE A C 1
ATOM 839 O O . ILE A 1 114 ? 17.434 3.106 -16.556 1.00 50.41 114 ILE A O 1
ATOM 843 N N . PRO A 1 115 ? 17.413 4.867 -17.954 1.00 46.53 115 PRO A N 1
ATOM 844 C CA . PRO A 1 115 ? 18.638 5.412 -17.407 1.00 46.53 115 PRO A CA 1
ATOM 845 C C . PRO A 1 115 ? 18.376 5.787 -15.948 1.00 46.53 115 PRO A C 1
ATOM 847 O O . PRO A 1 115 ? 17.635 6.727 -15.657 1.00 46.53 115 PRO A O 1
ATOM 850 N N . TYR A 1 116 ? 18.992 5.052 -15.021 1.00 50.00 116 TYR A N 1
ATOM 851 C CA . TYR A 1 116 ? 19.134 5.485 -13.638 1.00 50.00 116 TYR A CA 1
ATOM 852 C C . TYR A 1 116 ? 20.018 6.724 -13.669 1.00 50.00 116 TYR A C 1
ATOM 854 O O . TYR A 1 116 ? 21.246 6.624 -13.635 1.00 50.00 116 TYR A O 1
ATOM 862 N N . ASN A 1 117 ? 19.426 7.905 -13.810 1.00 48.78 117 ASN A N 1
ATOM 863 C CA . ASN A 1 117 ? 20.197 9.122 -13.676 1.00 48.78 117 ASN A CA 1
ATOM 864 C C . ASN A 1 117 ? 20.828 9.111 -12.273 1.00 48.78 117 ASN A C 1
ATOM 866 O O . ASN A 1 117 ? 20.163 9.177 -11.243 1.00 48.78 117 ASN A O 1
ATOM 870 N N . GLN A 1 118 ? 22.157 8.992 -12.255 1.00 54.88 118 GLN A N 1
ATOM 871 C CA . GLN A 1 118 ? 23.055 8.919 -11.096 1.00 54.88 118 GLN A CA 1
ATOM 872 C C . GLN A 1 118 ? 23.029 10.187 -10.223 1.00 54.88 118 GLN A C 1
ATOM 874 O O . GLN A 1 118 ? 23.922 10.408 -9.410 1.00 54.88 118 GLN A O 1
ATOM 879 N N . PHE A 1 119 ? 22.008 11.028 -10.377 1.00 52.19 119 PHE A N 1
ATOM 880 C CA . PHE A 1 119 ? 21.861 12.317 -9.724 1.00 52.19 119 PHE A CA 1
ATOM 881 C C . PHE A 1 119 ? 22.075 12.214 -8.209 1.00 52.19 119 PHE A C 1
ATOM 883 O O . PHE A 1 119 ? 22.864 12.963 -7.642 1.00 52.19 119 PHE A O 1
ATOM 890 N N . TRP A 1 120 ? 21.458 11.224 -7.560 1.00 48.41 120 TRP A N 1
ATOM 891 C CA . TRP A 1 120 ? 21.561 11.039 -6.110 1.00 48.41 120 TRP A CA 1
ATOM 892 C C . TRP A 1 120 ? 22.935 10.530 -5.644 1.00 48.41 120 TRP A C 1
ATOM 894 O O . TRP A 1 120 ? 23.356 10.854 -4.536 1.00 48.41 120 TRP A O 1
ATOM 904 N N . ILE A 1 121 ? 23.652 9.778 -6.487 1.00 53.94 121 ILE A N 1
ATOM 905 C CA . ILE A 1 121 ? 24.983 9.220 -6.187 1.00 53.94 121 ILE A CA 1
ATOM 906 C C . ILE A 1 121 ? 26.057 10.307 -6.339 1.00 53.94 121 ILE A C 1
ATOM 908 O O . ILE A 1 121 ? 26.905 10.462 -5.461 1.00 53.94 121 ILE A O 1
ATOM 912 N N . ILE A 1 122 ? 25.964 11.118 -7.397 1.00 57.75 122 ILE A N 1
ATOM 913 C CA . ILE A 1 122 ? 26.864 12.252 -7.661 1.00 57.75 122 ILE A CA 1
ATOM 914 C C . ILE A 1 122 ? 26.712 13.320 -6.564 1.00 57.75 122 ILE A C 1
ATOM 916 O O . ILE A 1 122 ? 27.697 13.808 -6.020 1.00 57.75 122 ILE A O 1
ATOM 920 N N . PHE A 1 123 ? 25.478 13.610 -6.151 1.00 50.81 123 PHE A N 1
ATOM 921 C CA . PHE A 1 123 ? 25.184 14.607 -5.120 1.00 50.81 123 PHE A CA 1
ATOM 922 C C . PHE A 1 123 ? 25.635 14.204 -3.703 1.00 50.81 123 PHE A C 1
ATOM 92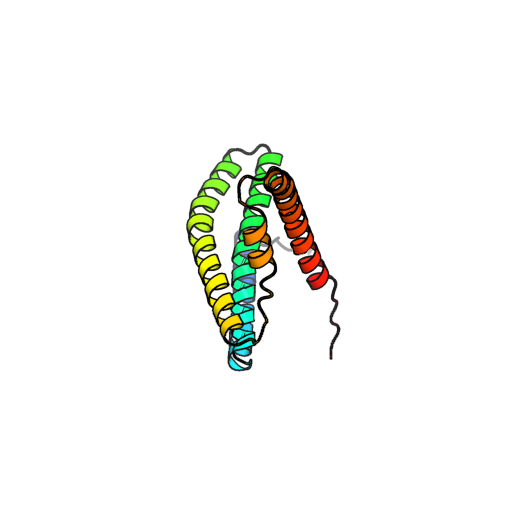4 O O . PHE A 1 123 ? 26.017 15.061 -2.901 1.00 50.81 123 PHE A O 1
ATOM 931 N N . ALA A 1 124 ? 25.589 12.909 -3.372 1.00 54.03 124 ALA A N 1
ATOM 932 C CA . ALA A 1 124 ? 26.005 12.394 -2.067 1.00 54.03 124 ALA A CA 1
ATOM 933 C C . ALA A 1 124 ? 27.535 12.303 -1.922 1.00 54.03 124 ALA A C 1
ATOM 935 O O . ALA A 1 124 ? 28.056 12.585 -0.840 1.00 54.03 124 ALA A O 1
ATOM 936 N N . ALA A 1 125 ? 28.247 11.956 -3.000 1.00 60.22 125 ALA A N 1
ATOM 937 C CA . ALA A 1 125 ? 29.711 11.893 -3.021 1.00 60.22 125 ALA A CA 1
ATOM 938 C C . ALA A 1 125 ? 30.368 13.262 -2.765 1.00 60.22 125 ALA A C 1
ATOM 940 O O . ALA A 1 125 ? 31.471 13.329 -2.231 1.00 60.22 125 ALA A O 1
ATOM 941 N N . GLU A 1 126 ? 29.671 14.348 -3.097 1.00 57.56 126 GLU A N 1
ATOM 942 C CA . GLU A 1 126 ? 30.228 15.699 -3.074 1.00 57.56 126 GLU A CA 1
ATOM 943 C C . GLU A 1 126 ? 30.041 16.432 -1.723 1.00 57.56 126 GLU A C 1
ATOM 945 O O . GLU A 1 126 ? 30.777 17.374 -1.452 1.00 57.56 126 GLU A O 1
ATOM 950 N N . HIS A 1 127 ? 29.116 16.009 -0.835 1.00 52.47 127 HIS A N 1
ATOM 951 C CA . HIS A 1 127 ? 28.705 16.839 0.326 1.00 52.47 127 HIS A CA 1
ATOM 952 C C . HIS A 1 127 ? 28.778 16.222 1.743 1.00 52.47 127 HIS A C 1
ATOM 954 O O . HIS A 1 127 ? 28.557 16.953 2.702 1.00 52.47 127 HIS A O 1
ATOM 960 N N . GLY A 1 128 ? 29.135 14.944 1.931 1.00 54.25 128 GLY A N 1
ATOM 961 C CA . GLY A 1 128 ? 29.499 14.369 3.247 1.00 54.25 128 GLY A CA 1
ATOM 962 C C . GLY A 1 128 ? 28.393 14.285 4.348 1.00 54.25 128 GLY A C 1
ATOM 963 O O . GLY A 1 128 ? 27.664 15.241 4.597 1.00 54.25 128 GLY A O 1
ATOM 964 N N . PRO A 1 129 ? 28.275 13.188 5.133 1.00 51.81 129 PRO A N 1
ATOM 965 C CA . PRO A 1 129 ? 27.109 12.932 6.010 1.00 51.81 129 PRO A CA 1
ATOM 966 C C . PRO A 1 129 ? 26.907 13.862 7.224 1.00 51.81 129 PRO A C 1
ATOM 968 O O . PRO A 1 129 ? 25.862 13.795 7.869 1.00 51.81 129 PRO A O 1
ATOM 971 N N . LYS A 1 130 ? 27.898 14.689 7.589 1.00 53.12 130 LYS A N 1
ATOM 972 C CA . LYS A 1 130 ? 27.878 15.531 8.806 1.00 53.12 130 LYS A CA 1
ATOM 973 C C . LYS A 1 130 ? 27.854 17.037 8.528 1.00 53.12 130 LYS A C 1
ATOM 975 O O . LYS A 1 130 ? 27.959 17.826 9.464 1.00 53.12 130 LYS A O 1
ATOM 980 N N . ALA A 1 131 ? 27.706 17.446 7.269 1.00 52.41 131 ALA A N 1
ATOM 981 C CA . ALA A 1 131 ? 27.590 18.857 6.929 1.00 52.41 131 ALA A CA 1
ATOM 982 C C . ALA A 1 131 ? 26.272 19.448 7.488 1.00 52.41 131 ALA A C 1
ATOM 984 O O . ALA A 1 131 ? 25.229 18.789 7.413 1.00 52.41 131 ALA A O 1
ATOM 985 N N . PRO A 1 132 ? 26.261 20.689 8.014 1.00 56.53 132 PRO A N 1
ATOM 986 C CA . PRO A 1 132 ? 25.046 21.357 8.513 1.00 56.53 132 PRO A CA 1
ATOM 987 C C . PRO A 1 132 ? 23.932 21.472 7.448 1.00 56.53 132 PRO A C 1
ATOM 989 O O . PRO A 1 132 ? 22.746 21.563 7.765 1.00 56.53 132 PRO A O 1
ATOM 992 N N . GLU A 1 133 ? 24.294 21.347 6.175 1.00 55.03 133 GLU A N 1
ATOM 993 C CA . GLU A 1 133 ? 23.400 21.284 5.019 1.00 55.03 133 GLU A CA 1
ATOM 994 C C . GLU A 1 133 ? 22.593 19.975 4.942 1.00 55.03 133 GLU A C 1
ATOM 996 O O . GLU A 1 133 ? 21.445 19.974 4.494 1.00 55.03 133 GLU A O 1
ATOM 1001 N N . VAL A 1 134 ? 23.140 18.858 5.437 1.00 47.69 134 VAL A N 1
ATOM 1002 C CA . VAL A 1 134 ? 22.451 17.557 5.528 1.00 47.69 134 VAL A CA 1
ATOM 1003 C C . VAL A 1 134 ? 21.383 17.580 6.625 1.00 47.69 134 VAL A C 1
ATOM 1005 O O . VAL A 1 134 ? 20.322 16.990 6.458 1.00 47.69 134 VAL A O 1
ATOM 1008 N N . GLN A 1 135 ? 21.595 18.342 7.701 1.00 49.97 135 GLN A N 1
ATOM 1009 C CA . GLN A 1 135 ? 20.601 18.581 8.761 1.00 49.97 135 GLN A CA 1
ATOM 1010 C C . GLN A 1 135 ? 19.440 19.469 8.270 1.00 49.97 135 GLN A C 1
ATOM 1012 O O . GLN A 1 135 ? 18.270 19.200 8.562 1.00 49.97 135 GLN A O 1
ATOM 1017 N N . ALA A 1 136 ? 19.732 20.486 7.450 1.00 57.28 136 ALA A N 1
ATOM 1018 C CA . ALA A 1 136 ? 18.704 21.249 6.737 1.00 57.28 136 ALA A CA 1
ATOM 1019 C C . ALA A 1 136 ? 17.954 20.368 5.715 1.00 57.28 136 ALA A C 1
ATOM 1021 O O . ALA A 1 136 ? 16.730 20.465 5.582 1.00 57.28 136 ALA A O 1
ATOM 1022 N N . ARG A 1 137 ? 18.661 19.437 5.058 1.00 46.84 137 ARG A N 1
ATOM 1023 C CA . ARG A 1 137 ? 18.063 18.431 4.168 1.00 46.84 137 ARG A CA 1
ATOM 1024 C C . ARG A 1 137 ? 17.279 17.352 4.907 1.00 46.84 137 ARG A C 1
ATOM 1026 O O . ARG A 1 137 ? 16.315 16.890 4.338 1.00 46.84 137 ARG A O 1
ATOM 1033 N N . LEU A 1 138 ? 17.581 17.001 6.153 1.00 46.16 138 LEU A N 1
ATOM 1034 C CA . LEU A 1 138 ? 16.766 16.092 6.977 1.00 46.16 138 LEU A CA 1
ATOM 1035 C C . LEU A 1 138 ? 15.388 16.699 7.270 1.00 46.16 138 LEU A C 1
ATOM 1037 O O . LEU A 1 138 ? 14.360 16.039 7.137 1.00 46.16 138 LEU A O 1
ATOM 1041 N N . ARG A 1 139 ? 15.356 18.007 7.544 1.00 55.84 139 ARG A N 1
ATOM 1042 C CA . ARG A 1 139 ? 14.112 18.788 7.634 1.00 55.84 139 ARG A CA 1
ATOM 1043 C C . ARG A 1 139 ? 13.382 18.851 6.287 1.00 55.84 139 ARG A C 1
ATOM 1045 O O . ARG A 1 139 ? 12.158 18.760 6.239 1.00 55.84 139 ARG A O 1
ATOM 1052 N N . ARG A 1 140 ? 14.140 18.929 5.188 1.00 49.78 140 ARG A N 1
ATOM 1053 C CA . ARG A 1 140 ? 13.632 18.828 3.813 1.00 49.78 140 ARG A CA 1
ATOM 1054 C C . ARG A 1 140 ? 13.159 17.416 3.461 1.00 49.78 140 ARG A C 1
ATOM 1056 O O . ARG A 1 140 ? 12.206 17.314 2.719 1.00 49.78 140 ARG A O 1
ATOM 1063 N N . ILE A 1 141 ? 13.752 16.354 4.005 1.00 51.16 141 ILE A N 1
ATOM 1064 C CA . ILE A 1 141 ? 13.345 14.955 3.823 1.00 51.16 141 ILE A CA 1
ATOM 1065 C C . ILE A 1 141 ? 12.017 14.731 4.536 1.00 51.16 141 ILE A C 1
ATOM 1067 O O . ILE A 1 141 ? 11.115 14.160 3.949 1.00 51.16 141 ILE A O 1
ATOM 1071 N N . LEU A 1 142 ? 11.838 15.265 5.746 1.00 53.75 142 LEU A N 1
ATOM 1072 C CA . LEU A 1 142 ? 10.539 15.245 6.429 1.00 53.75 142 LEU A CA 1
ATOM 1073 C C . LEU A 1 142 ? 9.469 16.038 5.662 1.00 53.75 142 LEU A C 1
ATOM 1075 O O . LEU A 1 142 ? 8.309 15.635 5.619 1.00 53.75 142 LEU A O 1
ATOM 1079 N N . PHE A 1 143 ? 9.851 17.143 5.018 1.00 51.06 143 PHE A N 1
ATOM 1080 C CA . PHE A 1 143 ? 8.968 17.862 4.101 1.00 51.06 143 PHE A CA 1
ATOM 1081 C C . PHE A 1 143 ? 8.692 17.060 2.818 1.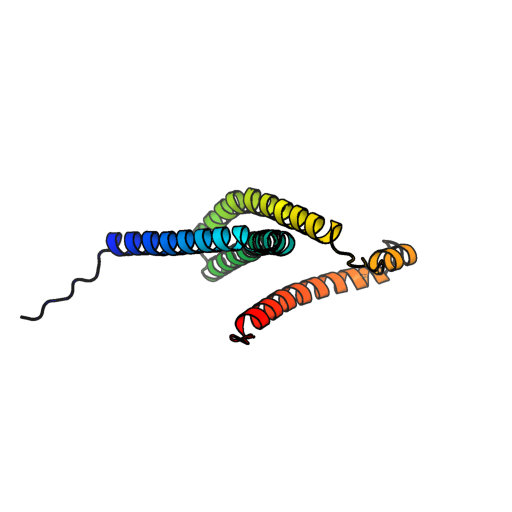00 51.06 143 PHE A C 1
ATOM 1083 O O . PHE A 1 143 ? 7.551 16.997 2.387 1.00 51.06 143 PHE A O 1
ATOM 1090 N N . VAL A 1 144 ? 9.697 16.387 2.255 1.00 48.50 144 VAL A N 1
ATOM 1091 C CA . VAL A 1 144 ? 9.575 15.501 1.088 1.00 48.50 144 VAL A CA 1
ATOM 1092 C C . VAL A 1 144 ? 8.681 14.314 1.408 1.00 48.50 144 VAL A C 1
ATOM 1094 O O . VAL A 1 144 ? 7.852 14.003 0.583 1.00 48.50 144 VAL A O 1
ATOM 1097 N N . VAL A 1 145 ? 8.745 13.724 2.603 1.00 50.62 145 VAL A N 1
ATOM 1098 C CA . VAL A 1 145 ? 7.821 12.669 3.054 1.00 50.62 145 VAL A CA 1
ATOM 1099 C C . VAL A 1 145 ? 6.388 13.193 3.135 1.00 50.62 145 VAL A C 1
ATOM 1101 O O . VAL A 1 145 ? 5.456 12.521 2.711 1.00 50.62 145 VAL A O 1
ATOM 1104 N N . ARG A 1 146 ? 6.183 14.420 3.629 1.00 57.59 146 ARG A N 1
ATOM 1105 C CA . ARG A 1 146 ? 4.849 15.047 3.638 1.00 57.59 146 ARG A CA 1
ATOM 1106 C C . ARG A 1 146 ? 4.343 15.340 2.224 1.00 57.59 146 ARG A C 1
ATOM 1108 O O . ARG A 1 146 ? 3.162 15.152 1.954 1.00 57.59 146 ARG A O 1
ATOM 1115 N N . VAL A 1 147 ? 5.233 15.771 1.332 1.00 61.09 147 VAL A N 1
ATOM 1116 C CA . VAL A 1 147 ? 4.941 15.975 -0.091 1.00 61.09 147 VAL A CA 1
ATOM 1117 C C . VAL A 1 147 ? 4.715 14.644 -0.801 1.00 61.09 147 VAL A C 1
ATOM 1119 O O . VAL A 1 147 ? 3.861 14.593 -1.665 1.00 61.09 147 VAL A O 1
ATOM 1122 N N . ASP A 1 148 ? 5.408 13.576 -0.422 1.00 52.56 148 ASP A N 1
ATOM 1123 C CA . ASP A 1 148 ? 5.290 12.229 -0.984 1.00 52.56 148 ASP A CA 1
ATOM 1124 C C . ASP A 1 148 ? 3.950 11.599 -0.605 1.00 52.56 148 ASP A C 1
ATOM 1126 O O . ASP A 1 148 ? 3.244 11.085 -1.463 1.00 52.56 148 ASP A O 1
ATOM 1130 N N . VAL A 1 149 ? 3.512 11.771 0.645 1.00 59.38 149 VAL A N 1
ATOM 1131 C CA . VAL A 1 149 ? 2.150 11.423 1.073 1.00 59.38 149 VAL A CA 1
ATOM 1132 C C . VAL A 1 149 ? 1.111 12.262 0.322 1.00 59.38 149 VAL A C 1
ATOM 1134 O O . VAL A 1 149 ? 0.134 11.715 -0.186 1.00 59.38 149 VAL A O 1
ATOM 1137 N N . ALA A 1 150 ? 1.319 13.576 0.193 1.00 67.44 150 ALA A N 1
ATOM 1138 C CA . ALA A 1 150 ? 0.418 14.433 -0.578 1.00 67.44 150 ALA A CA 1
ATOM 1139 C C . ALA A 1 150 ? 0.392 14.056 -2.070 1.00 67.44 150 ALA A C 1
ATOM 1141 O O . ALA A 1 150 ? -0.665 14.101 -2.690 1.00 67.44 150 ALA A O 1
ATOM 1142 N N . LEU A 1 151 ? 1.529 13.641 -2.629 1.00 55.41 151 LEU A N 1
ATOM 1143 C CA . LEU A 1 151 ? 1.694 13.189 -4.005 1.00 55.41 151 LEU A CA 1
ATOM 1144 C C . LEU A 1 151 ? 1.051 11.821 -4.207 1.00 55.41 151 LEU A C 1
ATOM 1146 O O . LEU A 1 151 ? 0.391 11.632 -5.215 1.00 55.41 151 LEU A O 1
ATOM 1150 N N . MET A 1 152 ? 1.155 10.901 -3.248 1.00 56.25 152 MET A N 1
ATOM 1151 C CA . MET A 1 152 ? 0.397 9.648 -3.240 1.00 56.25 152 MET A CA 1
ATOM 1152 C C . MET A 1 152 ? -1.102 9.932 -3.285 1.00 56.25 152 MET A C 1
ATOM 1154 O O . MET A 1 152 ? -1.803 9.372 -4.123 1.00 56.25 152 MET A O 1
ATOM 1158 N N . PHE A 1 153 ? -1.588 10.867 -2.466 1.00 66.69 153 PHE A N 1
ATOM 1159 C CA . PHE A 1 153 ? -2.981 11.313 -2.528 1.00 66.69 153 PHE A CA 1
ATOM 1160 C C . PHE A 1 153 ? -3.335 11.975 -3.865 1.00 66.69 153 PHE A C 1
ATOM 1162 O O . PHE A 1 153 ? -4.418 11.729 -4.388 1.00 66.69 153 PHE A O 1
ATOM 1169 N N . LEU A 1 154 ? -2.435 12.767 -4.449 1.00 64.94 154 LEU A N 1
ATOM 1170 C CA . LEU A 1 154 ? -2.623 13.412 -5.753 1.00 64.94 154 LEU A CA 1
ATOM 1171 C C . LEU A 1 154 ? -2.608 12.413 -6.914 1.00 64.94 154 LEU A C 1
ATOM 1173 O O . LEU A 1 154 ? -3.382 12.571 -7.845 1.00 64.94 154 LEU A O 1
ATOM 1177 N N . ILE A 1 155 ? -1.769 11.379 -6.854 1.00 58.91 155 ILE A N 1
ATOM 1178 C CA . ILE A 1 155 ? -1.720 10.275 -7.819 1.00 58.91 155 ILE A CA 1
ATOM 1179 C C . ILE A 1 155 ? -3.010 9.468 -7.721 1.00 58.91 155 ILE A C 1
ATOM 1181 O O . ILE A 1 155 ? -3.613 9.149 -8.738 1.00 58.91 155 ILE A O 1
ATOM 1185 N N . VAL A 1 156 ? -3.466 9.163 -6.506 1.00 64.00 156 VAL A N 1
ATOM 1186 C CA . VAL A 1 156 ? -4.758 8.501 -6.296 1.00 64.00 156 VAL A CA 1
ATOM 1187 C C . VAL A 1 156 ? -5.896 9.380 -6.816 1.00 64.00 156 VAL A C 1
ATOM 1189 O O . VAL A 1 156 ? -6.780 8.879 -7.501 1.00 64.00 156 VAL A O 1
ATOM 1192 N N . PHE A 1 157 ? -5.857 10.689 -6.563 1.00 69.25 157 PHE A N 1
ATOM 1193 C CA . PHE A 1 157 ? -6.820 11.640 -7.111 1.00 69.25 157 PHE A CA 1
ATOM 1194 C C . PHE A 1 157 ? -6.763 11.697 -8.640 1.00 69.25 157 PHE A C 1
ATOM 1196 O O . PHE A 1 157 ? -7.813 11.636 -9.258 1.00 69.25 157 PHE A O 1
ATOM 1203 N N . ASP A 1 158 ? -5.583 11.735 -9.262 1.00 65.06 158 ASP A N 1
ATOM 1204 C CA . ASP A 1 158 ? -5.416 11.641 -10.719 1.00 65.06 158 ASP A CA 1
ATOM 1205 C C . ASP A 1 158 ? -6.026 10.339 -11.251 1.00 65.06 158 ASP A C 1
ATOM 1207 O O . ASP A 1 158 ? -6.815 10.365 -12.189 1.00 65.06 158 ASP A O 1
ATOM 1211 N N . MET A 1 159 ? -5.778 9.207 -10.592 1.00 67.31 159 MET A N 1
ATOM 1212 C CA . MET A 1 159 ? -6.366 7.920 -10.972 1.00 67.31 159 MET A CA 1
ATOM 1213 C C . MET A 1 159 ? -7.891 7.861 -10.791 1.00 67.31 159 MET A C 1
ATOM 1215 O O . MET A 1 159 ? -8.554 7.143 -11.535 1.00 67.31 159 MET A O 1
ATOM 1219 N N . VAL A 1 160 ? -8.456 8.599 -9.830 1.00 64.00 160 VAL A N 1
ATOM 1220 C CA . VAL A 1 160 ? -9.908 8.672 -9.575 1.00 64.00 160 VAL A CA 1
ATOM 1221 C C . VAL A 1 160 ? -10.595 9.684 -10.490 1.00 64.00 160 VAL A C 1
ATOM 1223 O O . VAL A 1 160 ? -11.718 9.459 -10.939 1.00 64.00 160 VAL A O 1
ATOM 1226 N N . VAL A 1 161 ? -9.935 10.809 -10.754 1.00 67.88 161 VAL A N 1
ATOM 1227 C CA . VAL A 1 161 ? -10.479 11.929 -11.519 1.00 67.88 161 VAL A CA 1
ATOM 1228 C C . VAL A 1 161 ? -10.276 11.744 -13.004 1.00 67.88 161 VAL A C 1
ATOM 1230 O O . VAL A 1 161 ? -11.056 12.333 -13.739 1.00 67.88 161 VAL A O 1
ATOM 1233 N N . LYS A 1 162 ? -9.329 10.911 -13.460 1.00 49.47 162 LYS A N 1
ATOM 1234 C CA . LYS A 1 162 ? -9.211 10.528 -14.870 1.00 49.47 162 LYS A CA 1
ATOM 1235 C C . LYS A 1 162 ? -10.445 9.708 -15.269 1.00 49.47 162 LYS A C 1
ATOM 1237 O O . LYS A 1 162 ? -10.481 8.496 -15.048 1.00 49.47 162 LYS A O 1
ATOM 1242 N N . PRO A 1 163 ? -11.476 10.329 -15.868 1.00 50.72 163 PRO A N 1
ATOM 1243 C CA . PRO A 1 163 ? -12.686 9.621 -16.216 1.00 50.72 163 PRO A CA 1
ATOM 1244 C C . PRO A 1 163 ? -12.439 9.038 -17.600 1.00 50.72 163 PRO A C 1
ATOM 1246 O O . PRO A 1 163 ? -12.338 9.802 -18.551 1.00 50.72 163 PRO A O 1
ATOM 1249 N N . PHE A 1 164 ? -12.310 7.715 -17.725 1.00 55.06 164 PHE A N 1
ATOM 1250 C CA . PHE A 1 164 ? -12.578 6.999 -18.982 1.00 55.06 164 PHE A CA 1
ATOM 1251 C C . PHE A 1 164 ? -12.197 7.750 -20.278 1.00 55.06 164 PHE A C 1
ATOM 1253 O O . PHE A 1 164 ? -13.034 7.935 -21.160 1.00 55.06 164 PHE A O 1
ATOM 1260 N N . SER A 1 165 ? -10.950 8.204 -20.425 1.00 50.47 165 SER A N 1
ATOM 1261 C CA . SER A 1 165 ? -10.493 8.715 -21.717 1.00 50.47 165 SER A CA 1
ATOM 1262 C C . SER A 1 165 ? -9.985 7.525 -22.530 1.00 50.47 1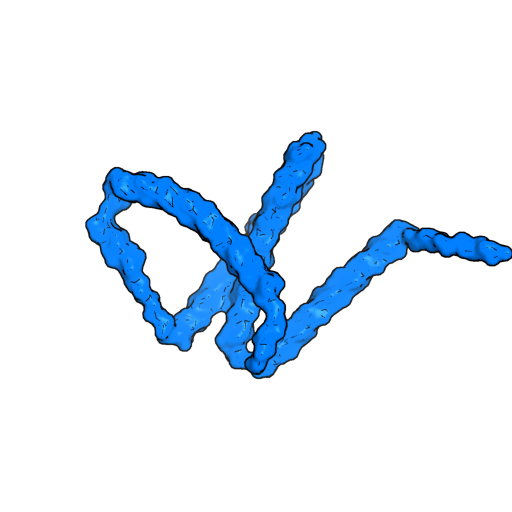65 SER A C 1
ATOM 1264 O O . SER A 1 165 ? -8.813 7.160 -22.447 1.00 50.47 165 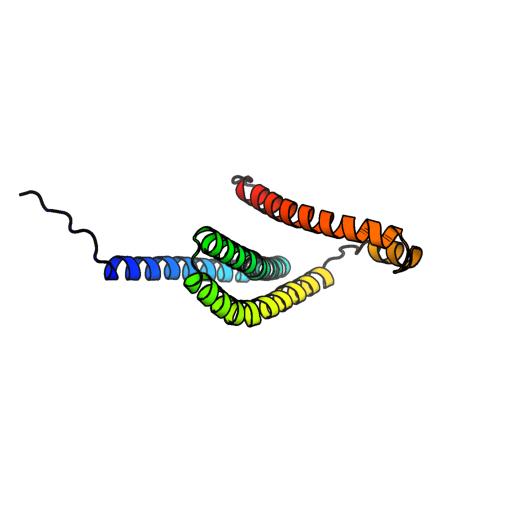SER A O 1
ATOM 1266 N N . TRP A 1 166 ? -10.915 6.878 -23.233 1.00 48.00 166 TRP A N 1
ATOM 1267 C CA . TRP A 1 166 ? -10.662 5.879 -24.270 1.00 48.00 166 TRP A CA 1
ATOM 1268 C C . TRP A 1 166 ? -9.755 6.419 -25.387 1.00 48.00 166 TRP A C 1
ATOM 1270 O O . TRP A 1 166 ? -9.976 7.534 -25.859 1.00 48.00 166 TRP A O 1
ATOM 1280 N N . SER A 1 167 ? -8.832 5.578 -25.861 1.00 39.03 167 SER A N 1
ATOM 1281 C CA . SER A 1 167 ? -8.680 5.189 -27.277 1.00 39.03 167 SER A CA 1
ATOM 1282 C C . SER A 1 167 ? -7.842 3.919 -27.364 1.00 39.03 167 SER A C 1
ATOM 1284 O O . SER A 1 167 ? -6.699 3.972 -26.854 1.00 39.03 167 SER A O 1
#

Foldseek 3Di:
DDPPPPDDDPVRVVVVVVVVVVVVVVVVVVVLVVCCVPDPPLVNLVVQLVVLVCCQVVVVVVLVVQLVVCVVVVNVVSNVVSVVCCCVCVVPSNVVSVCSNVVSVVVNVVPDPPPPPCVVVVVDVPADCPDVVVVVVVVVVVVVVVVVVVVVVVVVVCVVVPPDPDD